Protein AF-A0ABD0RZ01-F1 (afdb_monomer)

Mean predicted aligned error: 4.76 Å

pLDDT: mean 88.66, std 10.4, range [55.81, 98.31]

Radius of gyration: 12.76 Å; Cα contacts (8 Å, |Δi|>4): 197; chains: 1; bounding box: 38×24×30 Å

Structure (mmCIF, N/CA/C/O backbone):
data_AF-A0ABD0RZ01-F1
#
_entry.id   AF-A0ABD0RZ01-F1
#
loop_
_atom_site.group_PDB
_atom_site.id
_atom_site.type_symbol
_atom_site.label_atom_id
_atom_site.label_alt_id
_atom_site.label_comp_id
_atom_site.label_asym_id
_atom_site.label_entity_id
_atom_site.label_seq_id
_atom_site.pdbx_PDB_ins_code
_atom_site.Cartn_x
_atom_site.Cartn_y
_atom_site.Cartn_z
_atom_site.occupancy
_atom_site.B_iso_or_equiv
_atom_site.auth_seq_id
_atom_site.auth_comp_id
_atom_site.auth_asym_id
_atom_site.auth_atom_id
_atom_site.pdbx_PDB_model_num
ATOM 1 N N . LEU A 1 1 ? -11.922 -12.437 13.759 1.00 55.81 1 LEU A N 1
ATOM 2 C CA . LEU A 1 1 ? -11.554 -11.657 12.560 1.00 55.81 1 LEU A CA 1
ATOM 3 C C . LEU A 1 1 ? -12.815 -11.515 11.726 1.00 55.81 1 LEU A C 1
ATOM 5 O O . LEU A 1 1 ? -13.284 -12.523 11.211 1.00 55.81 1 LEU A O 1
ATOM 9 N N . VAL A 1 2 ? -13.428 -10.334 11.709 1.00 59.91 2 VAL A N 1
ATOM 10 C CA . VAL A 1 2 ? -14.661 -10.107 10.945 1.00 59.91 2 VAL A CA 1
ATOM 11 C C . VAL A 1 2 ? -14.261 -9.535 9.589 1.00 59.91 2 VAL A C 1
ATOM 13 O O . VAL A 1 2 ? -13.574 -8.521 9.522 1.00 59.91 2 VAL A O 1
ATOM 16 N N . ILE A 1 3 ? -14.597 -10.260 8.525 1.00 65.94 3 ILE A N 1
ATOM 17 C CA . ILE A 1 3 ? -14.237 -9.930 7.144 1.00 65.94 3 ILE A CA 1
ATOM 18 C C . ILE A 1 3 ? -15.426 -9.193 6.544 1.00 65.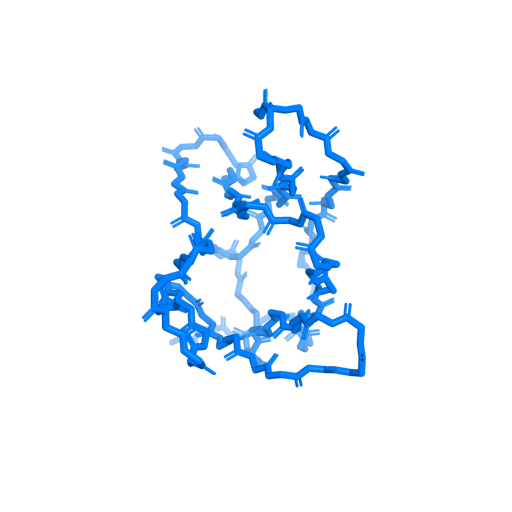94 3 ILE A C 1
ATOM 20 O O . ILE A 1 3 ? -16.539 -9.715 6.568 1.00 65.94 3 ILE A O 1
ATOM 24 N N . HIS A 1 4 ? -15.184 -7.995 6.028 1.00 64.88 4 HIS A N 1
ATOM 25 C CA . HIS A 1 4 ? -16.238 -7.084 5.587 1.00 64.88 4 HIS A CA 1
ATOM 26 C C . HIS A 1 4 ? -16.122 -6.728 4.096 1.00 64.88 4 HIS A C 1
ATOM 28 O O . HIS A 1 4 ? -17.100 -6.319 3.489 1.00 64.88 4 HIS A O 1
ATOM 34 N N . GLY A 1 5 ? -14.958 -6.930 3.469 1.00 65.38 5 GLY A N 1
ATOM 35 C CA . GLY A 1 5 ? -14.737 -6.626 2.054 1.00 65.38 5 GLY A CA 1
ATOM 36 C C . GLY A 1 5 ? -14.264 -7.819 1.224 1.00 65.38 5 GLY A C 1
ATOM 37 O O . GLY A 1 5 ? -13.778 -8.828 1.742 1.00 65.38 5 GLY A O 1
ATOM 38 N N . HIS A 1 6 ? -14.369 -7.675 -0.099 1.00 79.94 6 HIS A N 1
ATOM 39 C CA . HIS A 1 6 ? -13.683 -8.543 -1.057 1.00 79.94 6 HIS A CA 1
ATOM 40 C C . HIS A 1 6 ? -12.164 -8.317 -1.024 1.00 79.94 6 HIS A C 1
ATOM 42 O O . HIS A 1 6 ? -11.648 -7.491 -0.278 1.00 79.94 6 HIS A O 1
ATOM 48 N N . GLN A 1 7 ? -11.434 -9.048 -1.864 1.00 90.00 7 GLN A N 1
ATOM 49 C CA . GLN A 1 7 ? -10.001 -8.854 -2.031 1.00 90.00 7 GLN A CA 1
ATOM 50 C C . GLN A 1 7 ? -9.677 -7.415 -2.479 1.00 90.00 7 GLN A C 1
ATOM 52 O O . GLN A 1 7 ? -10.176 -6.960 -3.507 1.00 90.00 7 GLN A O 1
ATOM 57 N N . LEU A 1 8 ? -8.768 -6.743 -1.769 1.00 91.62 8 LEU A N 1
ATOM 58 C CA . LEU A 1 8 ? -8.101 -5.536 -2.260 1.00 91.62 8 LEU A CA 1
ATOM 59 C C . LEU A 1 8 ? -6.927 -5.956 -3.145 1.00 91.62 8 LEU A C 1
ATOM 61 O O . LEU A 1 8 ? -6.120 -6.792 -2.736 1.00 91.62 8 LEU A O 1
ATOM 65 N N . SER A 1 9 ? -6.818 -5.376 -4.339 1.00 93.44 9 SER A N 1
ATOM 66 C CA . SER A 1 9 ? -5.679 -5.560 -5.241 1.00 93.44 9 SER A CA 1
ATOM 67 C C . SER A 1 9 ? -5.232 -4.197 -5.747 1.00 93.44 9 SER A C 1
ATOM 69 O O . SER A 1 9 ? -6.034 -3.482 -6.341 1.00 93.44 9 SER A O 1
ATOM 71 N N . LEU A 1 10 ? -3.972 -3.846 -5.507 1.00 94.06 10 LEU A N 1
ATOM 72 C CA . LEU A 1 10 ? -3.356 -2.608 -5.976 1.00 94.06 10 LEU A CA 1
ATOM 73 C C . LEU A 1 10 ? -2.144 -2.950 -6.833 1.00 94.06 10 LEU A C 1
ATOM 75 O O . LEU A 1 10 ? -1.277 -3.718 -6.407 1.00 94.06 10 LEU A O 1
ATOM 79 N N . ASP A 1 11 ? -2.070 -2.356 -8.016 1.00 93.56 11 ASP A N 1
ATOM 80 C CA . ASP A 1 11 ? -0.875 -2.452 -8.838 1.00 93.56 11 ASP A CA 1
ATOM 81 C C . ASP A 1 11 ? 0.202 -1.525 -8.285 1.00 93.56 11 ASP A C 1
ATOM 83 O O . ASP A 1 11 ? -0.052 -0.381 -7.906 1.00 93.56 11 ASP A O 1
ATOM 87 N N . LEU A 1 12 ? 1.421 -2.042 -8.236 1.00 93.44 12 LEU A N 1
ATOM 88 C CA . LEU A 1 12 ? 2.631 -1.332 -7.864 1.00 93.44 12 LEU A CA 1
ATOM 89 C C . LEU A 1 12 ? 3.508 -1.271 -9.123 1.00 93.44 12 LEU A C 1
ATOM 91 O O . LEU A 1 12 ? 4.341 -2.162 -9.331 1.00 93.44 12 LEU A O 1
ATOM 95 N N . PRO A 1 13 ? 3.323 -0.247 -9.980 1.00 92.38 13 PRO A N 1
ATOM 96 C CA . PRO A 1 13 ? 4.162 -0.054 -11.159 1.00 92.38 13 PRO A CA 1
ATOM 97 C C . PRO A 1 13 ? 5.645 -0.064 -10.790 1.00 92.38 13 PRO A C 1
ATOM 99 O O . PRO A 1 13 ? 5.990 0.365 -9.691 1.00 92.38 13 PRO A O 1
ATOM 102 N N . GLU A 1 14 ? 6.532 -0.446 -11.708 1.00 89.00 14 GLU A N 1
ATOM 103 C CA . GLU A 1 14 ? 7.986 -0.533 -11.461 1.00 89.00 14 GLU A CA 1
ATOM 104 C C . GLU A 1 14 ? 8.587 0.733 -10.820 1.00 89.00 14 GLU A C 1
ATOM 106 O O . GLU A 1 14 ? 9.430 0.657 -9.932 1.00 89.00 14 GLU A O 1
ATOM 111 N N . ARG A 1 15 ? 8.080 1.915 -11.192 1.00 90.44 15 ARG A N 1
ATOM 112 C CA . ARG A 1 15 ? 8.490 3.207 -10.612 1.00 90.44 15 ARG A CA 1
ATOM 113 C C . ARG A 1 15 ? 8.103 3.409 -9.137 1.00 90.44 15 ARG A C 1
ATOM 115 O O . ARG A 1 15 ? 8.425 4.454 -8.565 1.00 90.44 15 ARG A O 1
ATOM 122 N N . THR A 1 16 ? 7.357 2.482 -8.542 1.00 93.56 16 THR A N 1
ATOM 123 C CA . THR A 1 16 ? 6.860 2.559 -7.166 1.00 93.56 16 THR A CA 1
ATOM 124 C C . THR A 1 16 ? 7.964 2.171 -6.201 1.00 93.56 16 THR A C 1
ATOM 126 O O . THR A 1 16 ? 8.399 1.024 -6.140 1.00 93.56 16 THR A O 1
ATOM 129 N N . LYS A 1 17 ? 8.363 3.127 -5.370 1.00 93.44 17 LYS A N 1
ATOM 130 C CA . LYS A 1 17 ? 9.309 2.909 -4.282 1.00 93.44 17 LYS A CA 1
ATOM 131 C C . LYS A 1 17 ? 8.611 2.447 -3.009 1.00 93.44 17 LYS A C 1
ATOM 133 O O . LYS A 1 17 ? 9.175 1.640 -2.277 1.00 93.44 17 LYS A O 1
ATOM 138 N N . LYS A 1 18 ? 7.420 2.971 -2.715 1.00 95.12 18 LYS A N 1
ATOM 139 C CA . LYS A 1 18 ? 6.747 2.752 -1.430 1.00 95.12 18 LYS A CA 1
ATOM 140 C C . LYS A 1 18 ? 5.229 2.784 -1.571 1.00 95.12 18 LYS A C 1
ATOM 142 O O . LYS A 1 18 ? 4.703 3.598 -2.323 1.00 95.12 18 LYS A O 1
ATOM 147 N N . LEU A 1 19 ? 4.555 1.937 -0.802 1.00 97.12 19 LEU A N 1
ATOM 148 C CA . LEU A 1 19 ? 3.124 1.995 -0.523 1.00 97.12 19 LEU A CA 1
ATOM 149 C C . LEU A 1 19 ? 2.940 2.384 0.949 1.00 97.12 19 LEU A C 1
ATOM 151 O O . LEU A 1 19 ? 3.373 1.649 1.838 1.00 97.12 19 LEU A O 1
ATOM 155 N N . GLU A 1 20 ? 2.309 3.524 1.208 1.00 97.69 20 GLU A N 1
ATOM 156 C CA . GLU A 1 20 ? 1.893 3.939 2.553 1.00 97.69 20 GLU A CA 1
ATOM 157 C C . GLU A 1 20 ? 0.399 3.739 2.750 1.00 97.69 20 GLU A C 1
ATOM 159 O O . GLU A 1 20 ? -0.375 3.840 1.799 1.00 97.69 20 GLU A O 1
ATOM 164 N N . PHE A 1 21 ? 0.017 3.506 3.998 1.00 97.94 21 PHE A N 1
ATOM 165 C CA . PHE A 1 21 ? -1.363 3.462 4.446 1.00 97.94 21 PHE A CA 1
ATOM 166 C C . PHE A 1 21 ? -1.587 4.493 5.549 1.00 97.94 21 PHE A C 1
ATOM 168 O O . PHE A 1 21 ? -0.721 4.691 6.406 1.00 97.94 21 PHE A O 1
ATOM 175 N N . VAL A 1 22 ? -2.754 5.127 5.500 1.00 98.19 22 VAL A N 1
ATOM 176 C CA . VAL A 1 22 ? -3.323 5.965 6.556 1.00 98.19 22 VAL A CA 1
ATOM 177 C C . VAL A 1 22 ? -4.725 5.441 6.837 1.00 98.19 22 VAL A C 1
ATOM 179 O O . VAL A 1 22 ? -5.506 5.332 5.891 1.00 98.19 22 VAL A O 1
ATOM 182 N N . SER A 1 23 ? -5.047 5.112 8.088 1.00 97.00 23 SER A N 1
ATOM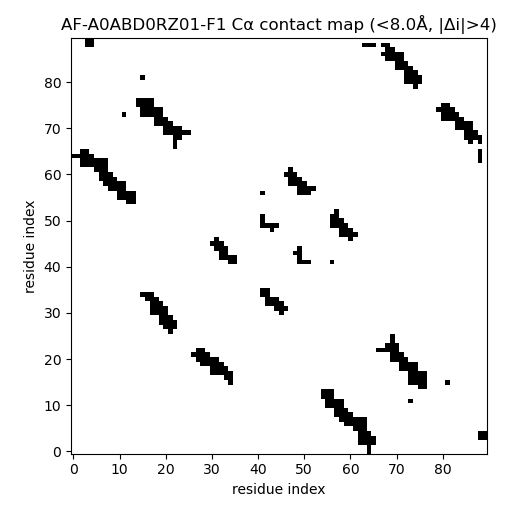 183 C CA . SER A 1 23 ? -6.378 4.620 8.465 1.00 97.00 23 SER A CA 1
ATOM 184 C C . SER A 1 23 ? -7.468 5.669 8.226 1.00 97.00 23 SER A C 1
ATOM 186 O O . SER A 1 23 ? -7.198 6.866 8.132 1.00 97.00 23 SER A O 1
ATOM 188 N N . ALA A 1 24 ? -8.720 5.225 8.109 1.00 95.75 24 ALA A N 1
ATOM 189 C CA . ALA A 1 24 ? -9.869 6.098 7.849 1.00 95.75 24 ALA A CA 1
ATOM 190 C C . ALA A 1 24 ? -10.092 7.180 8.921 1.00 95.75 24 ALA A C 1
ATOM 192 O O . ALA A 1 24 ? -10.575 8.265 8.609 1.00 95.75 24 ALA A O 1
ATOM 193 N N . ASP A 1 25 ? -9.745 6.874 10.170 1.00 95.31 25 ASP A N 1
ATOM 194 C CA . ASP A 1 25 ? -9.790 7.783 11.319 1.00 95.31 25 ASP A CA 1
ATOM 195 C C . ASP A 1 25 ? -8.470 8.546 11.538 1.00 95.31 25 ASP A C 1
ATOM 197 O O . ASP A 1 25 ? -8.337 9.277 12.518 1.00 95.31 25 ASP A O 1
ATOM 201 N N . 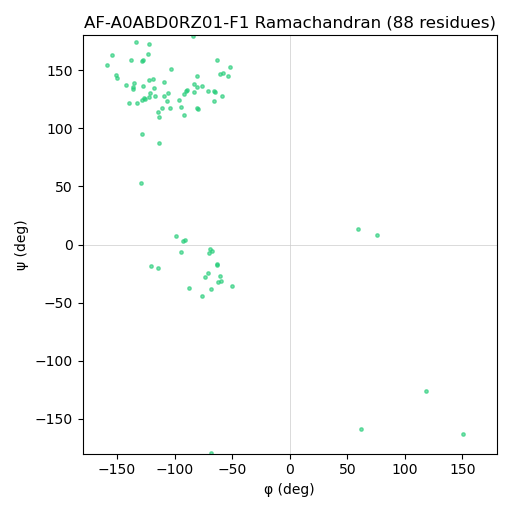GLU A 1 26 ? -7.495 8.355 10.645 1.00 93.94 26 GLU A N 1
ATOM 202 C CA . GLU A 1 26 ? -6.150 8.939 10.675 1.00 93.94 26 GLU A CA 1
ATOM 203 C C . GLU A 1 26 ? -5.316 8.594 11.926 1.00 93.94 26 GLU A C 1
ATOM 205 O O . GLU A 1 26 ? -4.259 9.189 12.152 1.00 93.94 26 GLU A O 1
ATOM 210 N N . SER A 1 27 ? -5.744 7.614 12.728 1.00 96.38 27 SER A N 1
ATOM 211 C CA . SER A 1 27 ? -5.035 7.183 13.939 1.00 96.38 27 SER A CA 1
ATOM 212 C C . SER A 1 27 ? -3.766 6.377 13.644 1.00 96.38 27 SER A C 1
ATOM 214 O O . SER A 1 27 ? -2.802 6.426 14.414 1.00 96.38 27 SER A O 1
ATOM 216 N N . GLU A 1 28 ? -3.722 5.679 12.508 1.00 95.69 28 GLU A N 1
ATOM 217 C CA . GLU A 1 28 ? -2.583 4.883 12.070 1.00 95.69 28 GLU A CA 1
ATOM 218 C C . GLU A 1 28 ? -2.011 5.401 10.754 1.00 95.69 28 GLU A C 1
ATOM 220 O O . GLU A 1 28 ? -2.722 5.630 9.775 1.00 95.69 28 GLU A O 1
ATOM 225 N N . LYS A 1 29 ? -0.681 5.512 10.701 1.00 96.94 29 LYS A N 1
ATOM 226 C CA . LYS A 1 29 ? 0.064 5.777 9.471 1.00 96.94 29 LYS A CA 1
ATOM 227 C C . LYS A 1 29 ? 1.333 4.944 9.435 1.00 96.94 29 LYS A C 1
ATOM 229 O O . LYS A 1 29 ? 2.190 5.074 10.308 1.00 96.94 29 LYS A O 1
ATOM 234 N N . TYR A 1 30 ? 1.491 4.121 8.403 1.00 96.50 30 TYR A N 1
ATOM 235 C CA . TYR A 1 30 ? 2.681 3.286 8.256 1.00 96.50 30 TYR A CA 1
ATOM 236 C C . TYR A 1 30 ? 2.981 2.915 6.803 1.00 96.50 30 TYR A C 1
ATOM 238 O O . TYR A 1 30 ? 2.154 3.022 5.898 1.00 96.50 30 TYR A O 1
ATOM 246 N N . THR A 1 31 ? 4.213 2.460 6.576 1.00 96.44 31 THR A N 1
ATOM 247 C CA . THR A 1 31 ? 4.624 1.893 5.289 1.00 96.44 31 THR A CA 1
ATOM 248 C C . THR A 1 31 ? 4.147 0.448 5.194 1.00 96.44 31 THR A C 1
ATOM 250 O O . THR A 1 31 ? 4.560 -0.400 5.986 1.00 96.44 31 THR A O 1
ATOM 253 N N . VAL A 1 32 ? 3.283 0.164 4.221 1.00 96.25 32 VAL A N 1
ATOM 254 C CA . VAL A 1 32 ? 2.784 -1.190 3.949 1.00 96.25 32 VAL A CA 1
ATOM 255 C C . VAL A 1 32 ? 3.849 -2.009 3.244 1.00 96.25 32 VAL A C 1
ATOM 257 O O . VAL A 1 32 ? 4.084 -3.165 3.583 1.00 96.25 32 VAL A O 1
ATOM 260 N N . TRP A 1 33 ? 4.500 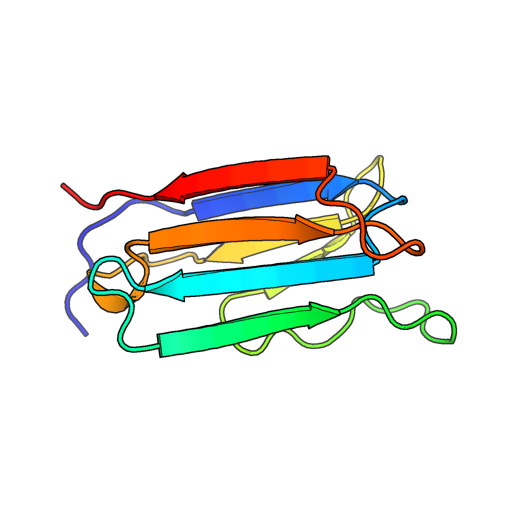-1.411 2.253 1.00 94.81 33 TRP A N 1
ATOM 261 C CA . TRP A 1 33 ? 5.510 -2.068 1.442 1.00 94.81 33 TRP A CA 1
ATOM 262 C C . TRP A 1 33 ? 6.529 -1.055 0.938 1.00 94.81 33 TRP A C 1
ATOM 264 O O . TRP A 1 33 ? 6.185 0.082 0.616 1.00 94.81 33 TRP A O 1
ATOM 274 N N . GLU A 1 34 ? 7.780 -1.488 0.825 1.00 92.94 34 GLU A N 1
ATOM 275 C CA . GLU A 1 34 ? 8.852 -0.693 0.247 1.00 92.94 34 GLU A CA 1
ATOM 276 C C . GLU A 1 34 ? 9.707 -1.546 -0.693 1.00 92.94 34 GLU A C 1
ATOM 278 O O . GLU A 1 34 ? 10.133 -2.657 -0.355 1.00 92.94 34 GLU A O 1
ATOM 283 N N . TYR A 1 35 ? 9.990 -0.999 -1.872 1.00 88.56 35 TYR A N 1
ATOM 284 C CA . TYR A 1 35 ? 10.868 -1.603 -2.857 1.00 88.56 35 TYR A CA 1
ATOM 285 C C . TYR A 1 35 ? 12.303 -1.697 -2.328 1.00 88.56 35 TYR A C 1
ATOM 287 O O . TYR A 1 35 ? 12.885 -0.707 -1.862 1.00 88.56 35 TYR A O 1
ATOM 295 N N . ARG A 1 36 ? 12.907 -2.882 -2.455 1.00 83.00 36 ARG A N 1
ATOM 296 C CA . ARG A 1 36 ? 14.302 -3.154 -2.088 1.00 83.00 36 ARG A CA 1
ATOM 297 C C . ARG A 1 36 ? 15.110 -3.471 -3.341 1.00 83.00 36 ARG A C 1
ATOM 299 O O . ARG A 1 36 ? 14.976 -4.549 -3.901 1.00 83.00 36 ARG A O 1
ATOM 306 N N . ALA A 1 37 ? 15.998 -2.554 -3.722 1.00 71.19 37 ALA A N 1
ATOM 307 C CA . ALA A 1 37 ? 16.771 -2.626 -4.966 1.00 71.19 37 ALA A CA 1
ATOM 308 C C . ALA A 1 37 ? 17.730 -3.831 -5.077 1.00 71.19 37 ALA A C 1
ATOM 310 O O . ALA A 1 37 ? 18.171 -4.152 -6.171 1.00 71.19 37 ALA A O 1
ATOM 311 N N . LEU A 1 38 ? 18.061 -4.491 -3.961 1.00 68.56 38 LEU A N 1
ATOM 312 C CA . LEU A 1 38 ? 19.033 -5.592 -3.909 1.00 68.56 38 LEU A CA 1
ATOM 313 C C . LEU A 1 38 ? 18.391 -6.990 -3.905 1.00 68.56 38 LEU A C 1
ATOM 315 O O . LEU A 1 38 ? 19.082 -7.978 -3.677 1.00 68.56 38 LEU A O 1
ATOM 319 N N . SER A 1 39 ? 17.075 -7.090 -4.100 1.00 61.44 39 SER A N 1
ATOM 320 C CA . SER A 1 39 ? 16.341 -8.351 -4.000 1.00 61.44 39 SER A CA 1
ATOM 321 C C . SER A 1 39 ? 15.538 -8.609 -5.270 1.00 61.44 39 SER A C 1
ATOM 323 O O . SER A 1 39 ? 14.686 -7.809 -5.637 1.00 61.44 39 SER A O 1
ATOM 325 N N . PHE A 1 40 ? 15.751 -9.772 -5.892 1.00 65.94 40 PHE A N 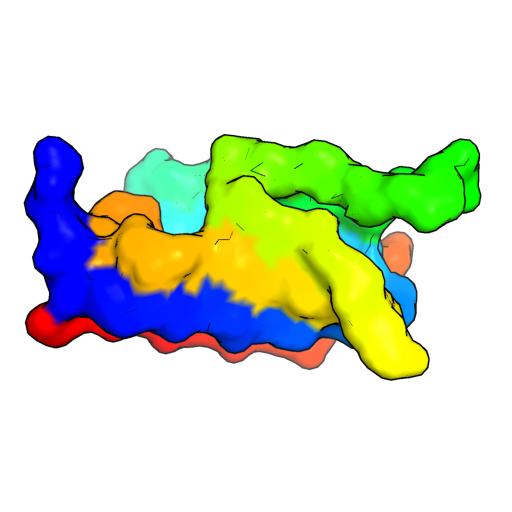1
ATOM 326 C CA . PHE A 1 40 ? 14.891 -10.297 -6.967 1.00 65.94 40 PHE A CA 1
ATOM 327 C C . PHE A 1 40 ? 13.500 -10.731 -6.461 1.00 65.94 40 PHE A C 1
ATOM 329 O O . PHE A 1 40 ? 12.646 -11.150 -7.237 1.00 65.94 40 PHE A O 1
ATOM 336 N N . VAL A 1 41 ? 13.281 -10.656 -5.146 1.00 69.19 41 VAL A N 1
ATOM 337 C CA . VAL A 1 41 ? 12.038 -10.999 -4.449 1.00 69.19 41 VAL A CA 1
ATOM 338 C C . VAL A 1 41 ? 11.394 -9.703 -3.947 1.00 69.19 41 VAL A C 1
ATOM 340 O O . VAL A 1 41 ? 12.124 -8.834 -3.449 1.00 69.19 41 VAL A O 1
ATOM 343 N N . PRO A 1 42 ? 10.060 -9.550 -4.025 1.00 70.25 42 PRO A N 1
ATOM 344 C CA . PRO A 1 42 ? 9.392 -8.354 -3.528 1.00 70.25 42 PRO A CA 1
ATOM 345 C C . PRO A 1 42 ? 9.689 -8.132 -2.042 1.00 70.25 42 PRO A C 1
ATOM 347 O O . PRO A 1 42 ? 9.842 -9.080 -1.268 1.00 70.25 42 PRO A O 1
ATOM 350 N N . GLY A 1 43 ? 9.753 -6.862 -1.630 1.00 72.69 43 GLY A N 1
ATOM 351 C CA . GLY A 1 43 ? 9.853 -6.511 -0.213 1.00 72.69 43 GLY A CA 1
ATOM 352 C C . GLY A 1 43 ? 8.733 -7.170 0.602 1.00 72.69 43 GLY A C 1
ATOM 353 O O . GLY A 1 43 ? 7.612 -7.325 0.115 1.00 72.69 43 GLY A O 1
ATOM 354 N N . LYS A 1 44 ? 9.025 -7.566 1.847 1.00 82.06 44 LYS A N 1
ATOM 355 C CA . LYS A 1 44 ? 7.993 -8.073 2.760 1.00 82.06 44 LYS A CA 1
ATOM 356 C C . LYS A 1 44 ? 7.023 -6.936 3.073 1.00 82.06 44 LYS A C 1
ATOM 358 O O . LYS A 1 44 ? 7.454 -5.891 3.554 1.00 82.06 44 LYS A O 1
ATOM 363 N N . ALA A 1 45 ? 5.739 -7.151 2.811 1.00 89.69 45 ALA A N 1
ATOM 364 C CA . ALA A 1 45 ? 4.709 -6.214 3.220 1.00 89.69 45 ALA A CA 1
ATOM 365 C C . ALA A 1 45 ? 4.356 -6.417 4.703 1.00 89.69 45 ALA A C 1
ATOM 367 O O . ALA A 1 45 ? 4.386 -7.546 5.204 1.00 89.69 45 ALA A O 1
ATOM 368 N N . SER A 1 46 ? 4.050 -5.333 5.415 1.00 89.94 46 SER A N 1
ATOM 369 C CA . SER A 1 46 ? 3.592 -5.384 6.811 1.00 89.94 46 SER A CA 1
ATOM 370 C C . SER A 1 46 ? 2.176 -5.954 6.931 1.00 89.94 46 SER A C 1
ATOM 372 O O . SER A 1 46 ? 1.832 -6.541 7.953 1.00 89.94 46 SER A O 1
ATOM 374 N N . LYS A 1 47 ? 1.391 -5.849 5.855 1.00 88.75 47 LYS A N 1
ATOM 375 C CA . LYS A 1 47 ? 0.054 -6.423 5.687 1.00 88.75 47 LYS A CA 1
ATOM 376 C C . LYS A 1 47 ? -0.072 -7.005 4.283 1.00 88.75 47 LYS A C 1
ATOM 378 O O . LYS A 1 47 ? 0.671 -6.605 3.399 1.00 88.75 47 LYS A O 1
ATOM 383 N N . GLY A 1 48 ? -1.001 -7.933 4.060 1.00 91.19 48 GLY A N 1
ATOM 384 C CA . GLY A 1 48 ? -1.235 -8.505 2.731 1.00 91.19 48 GLY A CA 1
ATOM 385 C C . GLY A 1 48 ? -0.027 -9.251 2.148 1.00 91.19 48 GLY A C 1
ATOM 386 O O . GLY A 1 48 ? 0.852 -9.725 2.866 1.00 91.19 48 GLY A O 1
ATOM 387 N N . VAL A 1 49 ? -0.012 -9.396 0.825 1.00 92.81 49 VAL A N 1
ATOM 388 C CA . VAL A 1 49 ? 1.047 -10.074 0.066 1.00 92.81 49 VAL A CA 1
ATOM 389 C C . VAL A 1 49 ? 1.405 -9.234 -1.150 1.00 92.81 49 VAL A C 1
ATOM 391 O O . VAL A 1 49 ? 0.517 -8.717 -1.822 1.00 92.81 49 VAL A O 1
ATOM 394 N N . VAL A 1 50 ? 2.698 -9.144 -1.456 1.00 92.56 50 VAL A N 1
ATOM 395 C CA . VAL A 1 50 ? 3.183 -8.592 -2.723 1.00 92.56 50 VAL A CA 1
ATOM 396 C C . VAL A 1 50 ? 3.739 -9.724 -3.574 1.00 92.56 50 VAL A C 1
ATOM 398 O O . VAL A 1 50 ? 4.561 -10.511 -3.106 1.00 92.56 50 VAL A O 1
ATOM 401 N N . SER A 1 51 ? 3.276 -9.816 -4.815 1.00 90.38 51 SER A N 1
ATOM 402 C CA . SER A 1 51 ? 3.715 -10.811 -5.798 1.00 90.38 51 SER A CA 1
ATOM 403 C C . SER A 1 51 ? 4.117 -10.140 -7.104 1.00 90.38 51 SER A C 1
ATOM 405 O O . SER A 1 51 ? 3.671 -9.028 -7.383 1.00 90.38 51 SER A O 1
ATOM 407 N N . SER A 1 52 ? 4.941 -10.811 -7.909 1.00 84.56 52 SER A N 1
ATOM 408 C CA . SER A 1 52 ? 5.288 -10.339 -9.253 1.00 84.56 52 SER A CA 1
ATOM 409 C C . SER A 1 52 ? 4.055 -10.226 -10.150 1.00 84.56 52 SER A C 1
ATOM 411 O O . SER A 1 52 ? 3.110 -11.013 -10.039 1.00 84.56 52 SER A O 1
ATOM 413 N N . ALA A 1 53 ? 4.091 -9.239 -11.039 1.00 77.88 53 ALA A N 1
ATOM 414 C CA . ALA A 1 53 ? 3.143 -9.019 -12.125 1.00 77.88 53 ALA A CA 1
ATOM 415 C C . ALA A 1 53 ? 3.913 -8.728 -13.427 1.00 77.88 53 ALA A C 1
ATOM 417 O O . ALA A 1 53 ? 5.139 -8.628 -13.413 1.00 77.88 53 ALA A O 1
ATOM 418 N N . SER A 1 54 ? 3.212 -8.611 -14.559 1.00 75.94 54 SER A N 1
ATOM 419 C CA . SER A 1 54 ? 3.843 -8.350 -15.864 1.00 75.94 54 SER A CA 1
ATOM 420 C C . SER A 1 54 ? 4.591 -7.013 -15.924 1.00 75.94 54 SER A C 1
ATOM 422 O O . SER A 1 54 ? 5.608 -6.929 -16.600 1.00 75.94 54 SER A O 1
ATOM 424 N N . GLU A 1 55 ? 4.120 -5.992 -15.200 1.00 79.44 55 GLU A N 1
ATOM 425 C CA . GLU A 1 55 ? 4.686 -4.632 -15.200 1.00 79.44 55 GLU A CA 1
ATOM 426 C C . G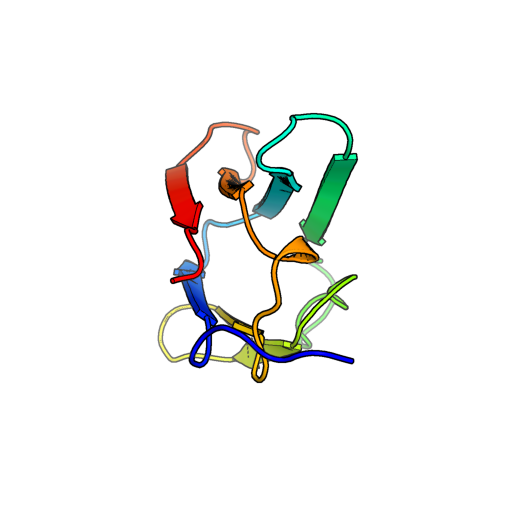LU A 1 55 ? 4.953 -4.125 -13.771 1.00 79.44 55 GLU A C 1
ATOM 428 O O . GLU A 1 55 ? 4.497 -3.059 -13.351 1.00 79.44 55 GLU A O 1
ATOM 433 N N . GLY A 1 56 ? 5.685 -4.924 -12.991 1.00 86.19 56 GLY A N 1
ATOM 434 C CA . GLY A 1 56 ? 6.074 -4.598 -11.619 1.00 86.19 56 GLY A CA 1
ATOM 435 C C 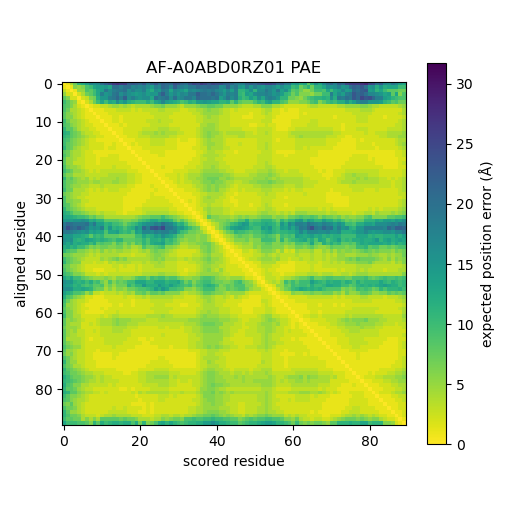. GLY A 1 56 ? 5.512 -5.594 -10.614 1.00 86.19 56 GLY A C 1
ATOM 436 O O . GLY A 1 56 ? 5.724 -6.803 -10.732 1.00 86.19 56 GLY A O 1
ATOM 437 N N . TRP A 1 57 ? 4.811 -5.092 -9.601 1.00 91.56 57 TRP A N 1
ATOM 438 C CA . TRP A 1 57 ? 4.292 -5.911 -8.508 1.00 91.56 57 TRP A CA 1
ATOM 439 C C . TRP A 1 57 ? 2.799 -5.676 -8.302 1.00 91.56 57 TRP A C 1
ATOM 441 O O . TRP A 1 57 ? 2.266 -4.632 -8.658 1.00 91.56 57 TRP A O 1
ATOM 451 N N . THR A 1 58 ? 2.122 -6.626 -7.669 1.00 93.56 58 THR A N 1
ATOM 452 C CA . THR A 1 58 ? 0.744 -6.442 -7.206 1.00 93.56 58 THR A CA 1
ATOM 453 C C . THR A 1 58 ? 0.687 -6.686 -5.709 1.00 93.56 58 THR A C 1
ATOM 455 O O . THR A 1 58 ? 1.115 -7.735 -5.223 1.00 93.56 58 THR A O 1
ATOM 458 N N . PHE A 1 59 ? 0.131 -5.723 -4.985 1.00 94.94 59 PHE A N 1
ATOM 459 C CA . PHE A 1 59 ? -0.219 -5.837 -3.578 1.00 94.94 59 PHE A CA 1
ATOM 460 C C . PHE A 1 59 ? -1.639 -6.379 -3.427 1.00 94.94 59 PHE A C 1
ATOM 462 O O . PHE A 1 59 ? -2.557 -5.894 -4.087 1.00 94.94 59 PHE A O 1
ATOM 469 N N . ARG A 1 60 ? -1.837 -7.371 -2.552 1.00 94.75 60 ARG A N 1
ATOM 470 C CA . ARG A 1 60 ? -3.150 -7.975 -2.301 1.00 94.75 60 ARG A CA 1
ATOM 471 C C . ARG A 1 60 ? -3.433 -8.194 -0.825 1.00 94.75 60 ARG A C 1
ATOM 473 O O . ARG A 1 60 ? -2.620 -8.782 -0.112 1.00 94.75 60 ARG A O 1
ATOM 480 N N . ILE A 1 61 ? -4.646 -7.851 -0.405 1.00 93.69 61 ILE A N 1
ATOM 481 C CA . ILE A 1 61 ? -5.232 -8.269 0.874 1.00 93.69 61 ILE A CA 1
ATOM 482 C C . ILE A 1 61 ? -6.414 -9.170 0.543 1.00 93.69 61 ILE A C 1
ATOM 484 O O . ILE A 1 61 ? -7.380 -8.722 -0.065 1.00 93.69 61 ILE A O 1
ATOM 488 N N . ARG A 1 62 ? -6.326 -10.460 0.893 1.00 89.62 62 ARG A N 1
ATOM 489 C CA . ARG A 1 62 ? -7.367 -11.445 0.541 1.00 89.62 62 ARG A CA 1
ATOM 490 C C . ARG A 1 62 ? -8.680 -11.207 1.282 1.00 89.62 62 ARG A C 1
ATOM 492 O O . ARG A 1 62 ? -9.739 -11.397 0.700 1.00 89.62 62 ARG A O 1
ATOM 499 N N . TYR A 1 63 ? -8.585 -10.810 2.547 1.00 88.19 63 TYR A N 1
ATOM 500 C CA . TYR A 1 63 ? -9.721 -10.651 3.445 1.00 88.19 63 TYR A CA 1
ATOM 501 C C . TYR A 1 63 ? -9.660 -9.270 4.077 1.00 88.19 63 TYR A C 1
ATOM 503 O O . TYR A 1 63 ? -8.929 -9.061 5.041 1.00 88.19 63 TYR A O 1
ATOM 511 N N . VAL A 1 64 ? -10.383 -8.334 3.472 1.00 90.38 64 VAL A N 1
ATOM 512 C CA . VAL A 1 64 ? -10.420 -6.936 3.896 1.00 90.38 64 VAL A CA 1
ATOM 513 C C . VAL A 1 64 ? -11.380 -6.794 5.079 1.00 90.38 64 VAL A C 1
ATOM 515 O O . VAL A 1 64 ? -12.478 -7.359 5.095 1.00 90.38 64 VAL A O 1
ATOM 518 N N . THR A 1 65 ? -10.945 -6.044 6.077 1.00 91.62 65 THR A N 1
ATOM 519 C CA . THR A 1 65 ? -11.637 -5.749 7.338 1.00 91.62 65 THR A CA 1
ATOM 520 C C . THR A 1 65 ? -11.798 -4.236 7.497 1.00 91.62 65 THR A C 1
ATOM 522 O O . THR A 1 65 ? -11.236 -3.486 6.705 1.00 91.62 65 THR A O 1
ATOM 525 N N . PHE A 1 66 ? -12.532 -3.752 8.503 1.00 90.88 66 PHE A N 1
ATOM 526 C CA . PHE A 1 66 ? -12.618 -2.300 8.737 1.00 90.88 66 PHE A CA 1
ATOM 527 C C . PHE A 1 66 ? -11.251 -1.661 9.036 1.00 90.88 66 PHE A C 1
ATOM 529 O O . PHE A 1 66 ? -11.022 -0.520 8.655 1.00 90.88 66 PHE A O 1
ATOM 536 N N . ASP A 1 67 ? -10.301 -2.425 9.582 1.00 91.31 67 ASP A N 1
ATOM 537 C CA . ASP A 1 67 ? -8.917 -1.985 9.821 1.00 91.31 67 ASP A CA 1
ATOM 538 C C . ASP A 1 67 ? -8.105 -1.803 8.520 1.00 91.31 67 ASP A C 1
ATOM 540 O O . ASP A 1 67 ? -6.940 -1.406 8.535 1.00 91.31 67 ASP A O 1
ATOM 544 N N . ASP A 1 68 ? -8.662 -2.192 7.372 1.00 92.81 68 ASP A N 1
ATOM 545 C CA . ASP A 1 68 ? -8.101 -1.928 6.044 1.00 92.81 68 ASP A CA 1
ATOM 546 C C . ASP A 1 68 ? -8.680 -0.663 5.405 1.00 92.81 68 ASP A C 1
ATOM 548 O O . ASP A 1 68 ? -8.224 -0.276 4.324 1.00 92.81 68 ASP A O 1
ATOM 552 N N . GLU A 1 69 ? -9.683 -0.044 6.035 1.00 94.19 69 GLU A N 1
ATOM 553 C CA . GLU A 1 69 ? -10.294 1.186 5.557 1.00 94.19 69 GLU A CA 1
ATOM 554 C C . GLU A 1 69 ? -9.336 2.362 5.725 1.00 94.19 69 GLU A C 1
ATOM 556 O O . GLU A 1 69 ? -8.753 2.572 6.790 1.00 94.19 69 GLU A O 1
ATOM 561 N N . GLY A 1 70 ? -9.181 3.150 4.666 1.00 95.94 70 GLY A N 1
ATOM 562 C CA . GLY A 1 70 ? -8.273 4.281 4.686 1.00 95.94 70 GLY A CA 1
ATOM 563 C C . GLY A 1 70 ? -7.693 4.610 3.324 1.00 95.94 70 GLY A C 1
ATOM 564 O O . GLY A 1 70 ? -8.201 4.203 2.276 1.00 95.94 70 GLY A O 1
ATOM 565 N N . THR A 1 71 ? -6.612 5.377 3.343 1.00 98.06 71 THR A N 1
ATOM 566 C CA . THR A 1 71 ? -5.943 5.874 2.146 1.00 98.06 71 THR A CA 1
ATOM 567 C C . THR A 1 71 ? -4.632 5.139 1.919 1.00 98.06 71 THR A C 1
ATOM 569 O O . THR A 1 71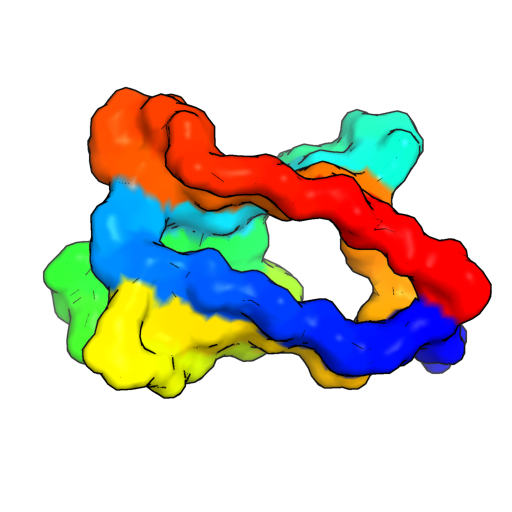 ? -3.733 5.164 2.756 1.00 98.06 71 THR A O 1
ATOM 572 N N . TYR A 1 72 ? -4.499 4.539 0.742 1.00 97.69 72 TYR A N 1
ATOM 573 C CA . TYR A 1 72 ? -3.288 3.882 0.267 1.00 97.69 72 TYR A CA 1
ATOM 574 C C . TYR A 1 72 ? -2.602 4.781 -0.757 1.00 97.69 72 TYR A C 1
ATOM 576 O O . TYR A 1 72 ? -3.176 5.058 -1.809 1.00 97.69 72 TYR A O 1
ATOM 584 N N . THR A 1 73 ? -1.379 5.229 -0.480 1.00 98.31 73 THR A N 1
ATOM 585 C CA . THR A 1 73 ? -0.641 6.140 -1.368 1.00 98.31 73 THR A CA 1
ATOM 586 C C . THR A 1 73 ? 0.632 5.490 -1.886 1.00 98.31 73 THR A C 1
ATOM 588 O O . THR A 1 73 ? 1.463 5.001 -1.118 1.00 98.31 73 THR A O 1
ATOM 591 N N . LEU A 1 74 ? 0.795 5.505 -3.207 1.00 97.56 74 LEU A N 1
ATOM 592 C CA . LEU A 1 74 ? 2.003 5.064 -3.890 1.00 97.56 74 LEU A CA 1
ATOM 593 C C . LEU A 1 74 ? 2.962 6.235 -4.046 1.00 97.56 74 LEU A C 1
ATOM 595 O O . LEU A 1 74 ? 2.579 7.288 -4.555 1.00 97.56 74 LEU A O 1
ATOM 599 N N . TYR A 1 75 ? 4.221 6.020 -3.693 1.00 97.62 75 TYR A N 1
ATOM 600 C CA . TYR A 1 75 ? 5.299 6.988 -3.850 1.00 97.62 75 TYR A CA 1
ATOM 601 C C . TYR A 1 75 ? 6.378 6.451 -4.781 1.00 97.62 75 TYR A C 1
ATOM 603 O O . TYR A 1 75 ? 6.722 5.266 -4.736 1.00 97.62 75 TYR A O 1
ATOM 611 N N . ASN A 1 76 ? 6.942 7.331 -5.606 1.00 95.31 76 ASN A N 1
ATOM 612 C CA . ASN A 1 76 ? 8.095 7.016 -6.446 1.00 95.31 76 ASN A CA 1
ATOM 613 C C . ASN A 1 76 ? 9.428 7.173 -5.689 1.00 95.31 76 ASN A C 1
ATOM 615 O O . ASN A 1 76 ? 9.472 7.569 -4.524 1.00 95.31 76 ASN A O 1
ATOM 619 N N . HIS A 1 77 ? 10.537 6.887 -6.374 1.00 90.62 77 HIS A N 1
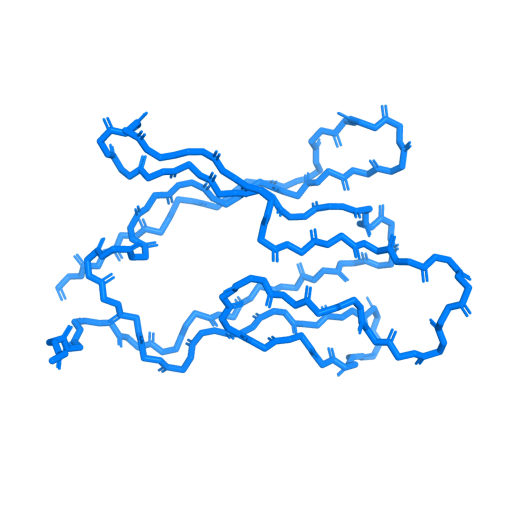ATOM 620 C CA . HIS A 1 77 ? 11.896 7.008 -5.826 1.00 90.62 77 HIS A CA 1
ATOM 621 C C . HIS A 1 77 ? 12.308 8.440 -5.445 1.00 90.62 77 HIS A C 1
ATOM 623 O O . HIS A 1 77 ? 13.252 8.608 -4.679 1.00 90.62 77 HIS A O 1
ATOM 629 N N . PHE A 1 78 ? 11.594 9.454 -5.938 1.00 93.12 78 PHE A N 1
ATOM 630 C CA . PHE A 1 78 ? 11.802 10.866 -5.610 1.00 93.12 78 PHE A CA 1
ATOM 631 C C . PHE A 1 78 ? 10.915 11.338 -4.445 1.00 93.12 78 PHE A C 1
ATOM 633 O O . PHE A 1 78 ? 10.913 12.520 -4.112 1.00 93.12 78 PHE A O 1
ATOM 640 N N . GLY A 1 79 ? 10.133 10.439 -3.835 1.00 93.38 79 GLY A N 1
ATOM 641 C CA . GLY A 1 79 ? 9.214 10.766 -2.745 1.00 93.38 79 GLY A CA 1
ATOM 642 C C . GLY A 1 79 ? 7.929 11.470 -3.190 1.00 93.38 79 GLY A C 1
ATOM 643 O O . GLY A 1 79 ? 7.154 11.903 -2.343 1.00 93.38 79 GLY A O 1
ATOM 644 N N . SER A 1 80 ? 7.665 11.578 -4.494 1.00 96.62 80 SER A N 1
ATOM 645 C CA . SER A 1 80 ? 6.408 12.133 -5.008 1.00 96.62 80 SER A CA 1
ATOM 646 C C . SER A 1 80 ? 5.317 11.067 -5.021 1.00 96.62 80 SER A C 1
ATOM 648 O O . SER A 1 80 ? 5.565 9.929 -5.431 1.00 96.62 80 SER A O 1
ATOM 650 N N . ALA A 1 81 ? 4.103 11.439 -4.612 1.00 97.56 81 ALA A N 1
ATOM 651 C CA . ALA A 1 81 ? 2.937 10.578 -4.760 1.00 97.56 81 ALA A CA 1
ATOM 652 C C . ALA A 1 81 ? 2.617 10.385 -6.251 1.00 97.56 81 ALA A C 1
ATOM 654 O O . ALA A 1 81 ? 2.584 11.350 -7.015 1.00 97.56 81 ALA A O 1
ATOM 655 N N . ILE A 1 82 ? 2.396 9.140 -6.667 1.00 96.25 82 ILE A N 1
ATOM 656 C CA . ILE A 1 82 ? 2.068 8.778 -8.055 1.00 96.25 82 ILE A CA 1
ATOM 657 C C . ILE A 1 82 ? 0.659 8.203 -8.205 1.00 96.25 82 ILE A C 1
ATOM 659 O O . ILE A 1 82 ? 0.131 8.202 -9.314 1.00 96.25 82 ILE A O 1
ATOM 663 N N . ALA A 1 83 ? 0.061 7.720 -7.116 1.00 96.12 83 ALA A N 1
ATOM 664 C CA . ALA A 1 83 ? -1.336 7.310 -7.051 1.00 96.12 83 ALA A CA 1
ATOM 665 C C . ALA A 1 83 ? -1.813 7.329 -5.596 1.00 96.12 83 ALA A C 1
ATOM 667 O O . ALA A 1 83 ? -1.011 7.169 -4.674 1.00 96.12 83 ALA A O 1
ATOM 668 N N . SER A 1 84 ? -3.118 7.492 -5.401 1.00 96.38 84 SER A N 1
ATOM 669 C CA . SER A 1 84 ? -3.758 7.390 -4.095 1.00 96.38 84 SER A CA 1
ATOM 670 C C . SER A 1 84 ? -5.119 6.721 -4.246 1.00 96.38 84 SER A C 1
ATOM 672 O O . SER A 1 84 ? -5.853 7.013 -5.192 1.00 96.38 84 SER A O 1
ATOM 674 N N . TYR A 1 85 ? -5.434 5.807 -3.335 1.00 95.50 85 TYR A N 1
ATOM 675 C CA . TYR A 1 85 ? -6.651 5.007 -3.348 1.00 95.50 85 TYR A CA 1
ATOM 676 C C . TYR A 1 85 ? -7.340 5.117 -1.997 1.00 95.50 85 TYR A C 1
ATOM 678 O O . TYR A 1 85 ? -6.746 4.793 -0.971 1.00 95.50 85 TYR A O 1
ATOM 686 N N . ILE A 1 86 ? -8.603 5.534 -2.006 1.00 95.19 86 ILE A N 1
ATOM 687 C CA . ILE A 1 86 ? -9.451 5.521 -0.815 1.00 95.19 86 ILE A CA 1
ATOM 688 C C . ILE A 1 86 ? -10.192 4.189 -0.806 1.00 95.19 86 ILE A C 1
ATOM 690 O O . ILE A 1 86 ? -11.042 3.932 -1.662 1.00 95.19 86 ILE A O 1
ATOM 694 N N . VAL A 1 87 ? -9.854 3.336 0.150 1.00 92.19 87 VAL A N 1
ATOM 695 C CA . VAL A 1 87 ? -10.526 2.062 0.390 1.00 92.19 87 VAL A CA 1
ATOM 696 C C . VAL A 1 87 ? -11.628 2.307 1.405 1.00 92.19 87 VAL A C 1
ATOM 698 O O . VAL A 1 87 ? -11.376 2.910 2.441 1.00 92.19 87 VAL A O 1
ATOM 701 N N . LYS A 1 88 ? -12.839 1.848 1.081 1.00 89.81 88 LYS A N 1
ATOM 702 C CA . LYS A 1 88 ? -14.014 1.842 1.958 1.00 89.81 88 LYS A CA 1
ATOM 703 C C . LYS A 1 88 ? -14.596 0.449 2.000 1.00 89.81 88 LYS A C 1
ATOM 705 O O . LYS A 1 88 ? -14.723 -0.183 0.947 1.00 89.81 88 LYS A O 1
ATOM 710 N N . VAL A 1 89 ? -14.961 -0.009 3.185 1.00 84.88 89 VAL A N 1
ATOM 711 C CA . VAL A 1 89 ? -15.530 -1.340 3.372 1.00 84.88 89 VAL A CA 1
ATOM 712 C C . VAL A 1 89 ? -17.028 -1.189 3.635 1.00 84.88 89 VAL A C 1
ATOM 714 O O . VAL A 1 89 ? -17.437 -0.322 4.399 1.00 84.88 89 VAL A O 1
ATOM 717 N N . LYS A 1 90 ? -17.856 -1.953 2.914 1.00 70.62 90 LYS A N 1
ATOM 718 C CA . LYS A 1 90 ? -19.323 -1.840 2.950 1.00 70.62 90 LYS A CA 1
ATOM 719 C C . LYS A 1 90 ? -19.954 -3.026 3.653 1.00 70.62 90 LYS A C 1
ATOM 721 O O . LYS A 1 90 ? -19.471 -4.148 3.406 1.00 70.62 90 LYS A O 1
#

Nearest PDB structures (foldseek):
  4ydj-assembly2_B  TM=6.830E-01  e=1.324E-02  Homo sapiens
  6okp-assembly1_N  TM=6.204E-01  e=4.871E-02  Homo sapiens
  2frg-assembly1_P  TM=5.743E-01  e=3.435E-01  Homo sapiens
  7we9-assembly1_L  TM=4.650E-01  e=1.099E-01  Homo sapiens
  7su1-assembly1_C  TM=4.810E-01  e=4.506E-01  Homo sapiens

Sequence (90 aa):
LVIHGHQLSLDLPERTKKLEFVSADESEKYTVWEYRALSFVPGKASKGVVSSASEGWTFRIRYVTFDDEGTYTLYNHFGSAIASYIVKVK

Solvent-accessible surface area (backbone atoms only — not comparable to full-atom values): 5151 Å² total; per-residue (Å²): 136,74,72,50,40,66,63,47,75,44,81,37,48,69,68,44,33,32,34,35,39,30,35,72,84,65,82,43,76,48,71,37,31,47,64,49,96,91,47,102,56,73,40,78,38,78,58,64,45,56,43,85,50,98,67,37,33,33,40,36,32,74,71,24,28,73,92,63,22,17,41,40,37,33,20,28,84,85,69,46,77,78,49,74,44,81,46,78,66,109

Foldseek 3Di:
DDFQDAKDKDDQAPQFAWKWWAAPVRPDIDTQAGADPVDPAGGDGPAADWDDDPGGIMGMDGGDDSRNAGKIFTAGPVRDTPDIDGDDGD

Organism: Cirrhinus mrigala (NCBI:txid683832)

Secondary structure (DSSP, 8-state):
----B--EEEEEETTEEEEEEEETTS--EEEEEE--TT-SSPPPPSSSEEEEETTEEEEEESSB-GGG-EEEEEEETTS-EEEEEEE---